Protein AF-B4XHA3-F1 (afdb_monomer)

Secondary structure (DSSP, 8-state):
----------S----------PPP------------------------TTSS--S-SS-GGGEEE-TTT--EEESS-HHHHHTTT-EEETTTTEEE-

pLDDT: mean 79.9, std 15.58, range [49.34, 96.81]

Solvent-accessible surface area (backbone atoms only — not comparable to full-atom values): 6945 Å² total; per-residue (Å²): 134,88,80,88,76,93,77,92,79,77,94,74,87,78,96,71,88,79,77,79,76,74,74,76,81,77,77,83,76,91,71,94,72,94,67,81,82,71,81,74,79,74,76,78,74,73,76,76,64,82,84,42,78,76,88,37,93,89,55,50,87,37,47,44,67,42,92,88,76,52,48,68,44,53,73,61,50,55,72,64,20,47,78,68,71,22,46,58,37,79,92,74,42,38,74,38,122

Sequence (97 aa):
HIGEMSFLQHSRCECRPKKDRTKPEKKSVRGKGKGQKRKRKKSRFKSWSVHCEPCSERRKHLFVQDPQTCKCSCKNTDSRCKARQLELNERTCRPLT

Foldseek 3Di:
DDDDDDDDDDPDDDDDDDPDPPPPPPPDPDDDDPDDPPPPPPPCPPPLVPPEDQLDDPQSVQWDADSPPRDIFGPDDQVNLVVVVFGQDGSRRDTHD

Organism: Rattus norvegicus (NCBI:txid10116)

Radius of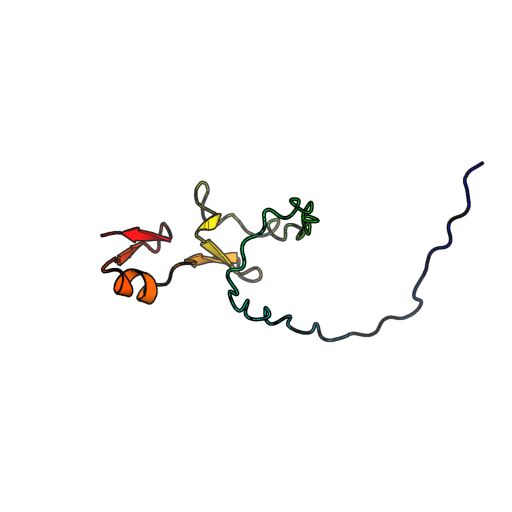 gyration: 21.66 Å; Cα contacts (8 Å, |Δi|>4): 63; chains: 1; bounding box: 41×42×60 Å

InterPro domains:
  IPR027928 Vascular endothelial growth factor, heparin-binding domain [PF14554] (50-94)
  IPR036841 Vascular endothelial growth factor, heparin-binding domain superfamily [G3DSA:2.10.160.10] (48-96)
  IPR036841 Vascular endothelial growth factor, heparin-binding domain superfamily [SSF57593] (48-94)
  IPR050507 Platelet-derived/Vascular endothelial growth factor [PTHR12025] (1-94)

Nearest PDB structures (foldseek):
  1kmx-assembly1_A  TM=9.328E-01  e=1.281E-06  Homo sapiens
  4deq-assembly1_A  TM=8.314E-01  e=2.223E-06  Homo sapiens
  2vgh-assembly1_A  TM=8.129E-01  e=1.427E-05  Homo sapiens
  1vgh-assembly1_A  TM=8.528E-01  e=3.494E-05  Homo sapiens

Structure (mmCIF, N/CA/C/O backbone):
data_AF-B4XHA3-F1
#
_entry.id   AF-B4XHA3-F1
#
loop_
_atom_site.group_PDB
_atom_site.id
_atom_site.type_symbol
_atom_site.label_atom_id
_atom_site.label_alt_id
_atom_site.label_comp_id
_atom_site.label_asym_id
_atom_site.label_entity_id
_atom_site.label_seq_id
_atom_site.pdbx_PDB_ins_code
_atom_site.Cartn_x
_atom_site.Cartn_y
_atom_site.Cartn_z
_atom_site.occupancy
_atom_site.B_iso_or_equiv
_atom_site.auth_seq_id
_atom_site.auth_comp_id
_atom_site.auth_asym_id
_atom_site.auth_atom_id
_atom_site.pdbx_PDB_model_num
ATOM 1 N N . HIS A 1 1 ? 32.297 -17.723 -38.277 1.00 68.56 1 HIS A N 1
ATOM 2 C CA . HIS A 1 1 ? 31.034 -17.888 -39.021 1.00 68.56 1 HIS A CA 1
ATOM 3 C C . HIS A 1 1 ? 29.891 -17.579 -38.063 1.00 68.56 1 HIS A C 1
ATOM 5 O O . HIS A 1 1 ? 29.814 -18.223 -37.023 1.00 68.56 1 HIS A O 1
ATOM 11 N N . ILE A 1 2 ? 29.093 -16.542 -38.321 1.00 73.62 2 ILE A N 1
ATOM 12 C CA . ILE A 1 2 ? 27.939 -16.210 -37.471 1.00 73.62 2 ILE A CA 1
ATOM 13 C C . ILE A 1 2 ? 26.798 -17.120 -37.929 1.00 73.62 2 ILE A C 1
ATOM 15 O O . ILE A 1 2 ? 26.415 -17.074 -39.092 1.00 73.62 2 ILE A O 1
ATOM 19 N N . GLY A 1 3 ? 26.339 -18.015 -37.052 1.00 78.44 3 GLY A N 1
ATOM 20 C CA . GLY A 1 3 ? 25.258 -18.950 -37.361 1.00 78.44 3 GLY A CA 1
ATOM 21 C C . GLY A 1 3 ? 23.927 -18.219 -37.498 1.00 78.44 3 GLY A C 1
ATOM 22 O O . GLY A 1 3 ? 23.569 -17.414 -36.638 1.00 78.44 3 GLY A O 1
ATOM 23 N N . GLU A 1 4 ? 23.206 -18.497 -38.577 1.00 80.25 4 GLU A N 1
ATOM 24 C CA . GLU A 1 4 ? 21.873 -17.956 -38.811 1.00 80.25 4 GLU A CA 1
ATOM 25 C C . GLU A 1 4 ? 20.887 -18.568 -37.802 1.00 80.25 4 GLU A C 1
ATOM 27 O O . GLU A 1 4 ? 20.823 -19.787 -37.631 1.00 80.25 4 GLU A O 1
ATOM 32 N N . MET A 1 5 ? 20.149 -17.723 -37.078 1.00 84.56 5 MET A N 1
ATOM 33 C CA . MET A 1 5 ? 19.128 -18.149 -36.117 1.00 84.56 5 MET A CA 1
ATOM 34 C C . MET A 1 5 ? 17.752 -17.740 -36.641 1.00 84.56 5 MET A C 1
ATOM 36 O O . MET A 1 5 ? 17.497 -16.554 -36.846 1.00 84.56 5 MET A O 1
ATOM 40 N N . SER A 1 6 ? 16.844 -18.702 -36.819 1.00 84.69 6 SER A N 1
ATOM 41 C CA . SER A 1 6 ? 15.468 -18.424 -37.245 1.00 84.69 6 SER A CA 1
ATOM 42 C C . SER A 1 6 ? 14.665 -17.759 -36.123 1.00 84.69 6 SER A C 1
ATOM 44 O O . SER A 1 6 ? 14.611 -18.279 -35.004 1.00 84.69 6 SER A O 1
ATOM 46 N N . PHE A 1 7 ? 13.988 -16.651 -36.425 1.00 86.50 7 PHE A N 1
ATOM 47 C CA . PHE A 1 7 ? 13.067 -15.979 -35.507 1.00 86.50 7 PHE A CA 1
ATOM 48 C C . PHE A 1 7 ? 11.610 -16.195 -35.929 1.00 86.50 7 PHE A C 1
ATOM 50 O O . PHE A 1 7 ? 11.284 -16.190 -37.113 1.00 86.50 7 PHE A O 1
ATOM 57 N N . LEU A 1 8 ? 10.720 -16.355 -34.946 1.00 88.62 8 LEU A N 1
ATOM 58 C CA . LEU A 1 8 ? 9.284 -16.457 -35.184 1.00 88.62 8 LEU A CA 1
ATOM 59 C C . LEU A 1 8 ? 8.657 -15.056 -35.163 1.00 88.62 8 LEU A C 1
ATOM 61 O O . LEU A 1 8 ? 8.415 -14.491 -34.095 1.00 88.62 8 LEU A O 1
ATOM 65 N N . GLN A 1 9 ? 8.392 -14.498 -36.342 1.00 89.44 9 GLN A N 1
ATOM 66 C CA . GLN A 1 9 ? 7.715 -13.212 -36.489 1.00 89.44 9 GLN A CA 1
ATOM 67 C C . GLN A 1 9 ? 6.217 -13.417 -36.723 1.00 89.44 9 GLN A C 1
ATOM 69 O O . GLN A 1 9 ? 5.807 -14.098 -37.660 1.00 89.44 9 GLN A O 1
ATOM 74 N N . HIS A 1 10 ? 5.385 -12.791 -35.892 1.00 92.38 10 HIS A N 1
ATOM 75 C CA . HIS A 1 10 ? 3.946 -12.736 -36.134 1.00 92.38 10 HIS A CA 1
ATOM 76 C C . HIS A 1 10 ? 3.619 -11.549 -37.042 1.00 92.38 10 HIS A C 1
ATOM 78 O O . HIS A 1 10 ? 4.074 -10.433 -36.798 1.00 92.38 10 HIS A O 1
ATOM 84 N N . SER A 1 11 ? 2.812 -11.786 -38.074 1.00 92.81 11 SER A N 1
ATOM 85 C CA . SER A 1 11 ? 2.349 -10.752 -39.008 1.00 92.81 11 SER A CA 1
ATOM 86 C C . SER A 1 11 ? 1.060 -10.060 -38.554 1.00 92.81 11 SER A C 1
ATOM 88 O O . SER A 1 11 ? 0.726 -8.994 -39.068 1.00 92.81 11 SER A O 1
ATOM 90 N N . ARG A 1 12 ? 0.322 -10.650 -37.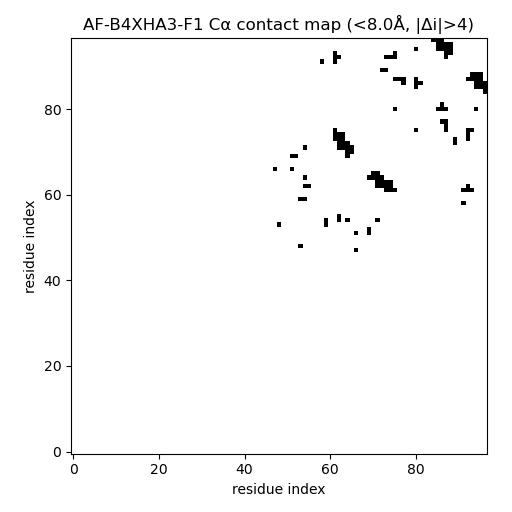602 1.00 92.31 12 ARG A N 1
ATOM 91 C CA . ARG A 1 12 ? -0.926 -10.118 -37.033 1.00 92.31 12 ARG A CA 1
ATOM 92 C C . ARG A 1 12 ? -1.065 -10.524 -35.567 1.00 92.31 12 ARG A C 1
ATOM 94 O O . ARG A 1 12 ? -0.556 -11.567 -35.158 1.00 92.31 12 ARG A O 1
ATOM 101 N N . CYS A 1 13 ? -1.775 -9.707 -34.794 1.00 90.50 13 CYS A N 1
ATOM 102 C CA . CYS A 1 13 ? -2.016 -9.913 -33.367 1.00 90.50 13 CYS A CA 1
ATOM 103 C C . CYS A 1 13 ? -3.514 -9.826 -33.062 1.00 90.50 13 CYS A C 1
ATOM 105 O O . CYS A 1 13 ? -4.229 -9.044 -33.682 1.00 90.50 13 CYS A O 1
ATOM 107 N N . GLU A 1 14 ? -3.959 -10.571 -32.052 1.00 90.50 14 GLU A N 1
ATOM 108 C CA . GLU A 1 14 ? -5.322 -10.508 -31.520 1.00 90.50 14 GLU A CA 1
ATOM 109 C C . GLU A 1 14 ? -5.285 -10.192 -30.021 1.00 90.50 14 GLU A C 1
ATOM 111 O O . GLU A 1 14 ? -4.453 -10.723 -29.275 1.00 90.50 14 GLU A O 1
ATOM 116 N N . CYS A 1 15 ? -6.207 -9.347 -29.557 1.00 89.31 15 CYS A N 1
ATOM 117 C CA . CYS A 1 15 ? -6.366 -9.051 -28.137 1.00 89.31 15 CYS A CA 1
ATOM 118 C C . CYS A 1 15 ? -6.967 -10.263 -27.415 1.00 89.31 15 CYS A C 1
ATOM 120 O O . CYS A 1 15 ? -8.119 -10.619 -27.646 1.00 89.31 15 CYS A O 1
ATOM 122 N N . ARG A 1 16 ? -6.206 -10.886 -26.505 1.00 86.69 16 ARG A N 1
ATOM 123 C CA . ARG A 1 16 ? -6.702 -11.979 -25.653 1.00 86.69 16 ARG A CA 1
ATOM 124 C C . ARG A 1 16 ? -6.814 -11.531 -24.195 1.00 86.69 16 ARG A C 1
ATOM 126 O O . ARG A 1 16 ? -5.828 -11.021 -23.653 1.00 86.69 16 ARG A O 1
ATOM 133 N N . PRO A 1 17 ? -7.964 -11.745 -23.528 1.00 86.62 17 PRO A N 1
ATOM 134 C CA . PRO A 1 17 ? -8.115 -11.405 -22.121 1.00 86.62 17 PRO A CA 1
ATOM 135 C C . PRO A 1 17 ? -7.149 -12.234 -21.271 1.00 86.62 17 PRO A C 1
ATOM 137 O O . PRO A 1 17 ? -7.001 -13.450 -21.435 1.00 86.62 17 PRO A O 1
ATOM 140 N N . LYS A 1 18 ? -6.462 -11.566 -20.342 1.00 81.44 18 LYS A N 1
ATOM 141 C CA . LYS A 1 18 ? -5.511 -12.220 -19.445 1.00 81.44 18 LYS A CA 1
ATOM 142 C C . LYS A 1 18 ? -6.291 -13.003 -18.394 1.00 81.44 18 LYS A C 1
ATOM 144 O O . LYS A 1 18 ? -6.938 -12.407 -17.542 1.00 81.44 18 LYS A O 1
ATOM 149 N N . LYS A 1 19 ? -6.209 -14.336 -18.436 1.00 77.50 19 LYS A N 1
ATOM 150 C CA . LYS A 1 19 ? -6.807 -15.193 -17.403 1.00 77.50 19 LYS A CA 1
ATOM 151 C C . LYS A 1 19 ? -6.224 -14.816 -16.041 1.00 77.50 19 LYS A C 1
ATOM 153 O O . LYS A 1 19 ? -5.007 -14.933 -15.846 1.00 77.50 19 LYS A O 1
ATOM 158 N N . ASP A 1 20 ? -7.083 -14.373 -15.127 1.00 62.94 20 ASP A N 1
ATOM 159 C CA . ASP A 1 20 ? -6.698 -14.144 -13.742 1.00 62.94 20 ASP A CA 1
ATOM 160 C C . ASP A 1 20 ? -6.234 -15.485 -13.170 1.00 62.94 20 ASP A C 1
ATOM 162 O O . ASP A 1 20 ? -6.977 -16.470 -13.117 1.00 62.94 20 ASP A O 1
ATOM 166 N N . ARG A 1 21 ? -4.940 -15.575 -12.859 1.00 64.06 21 ARG A N 1
ATOM 167 C CA . ARG A 1 21 ? -4.395 -16.744 -12.179 1.00 64.06 21 ARG A CA 1
ATOM 168 C C . ARG A 1 21 ? -4.792 -16.599 -10.719 1.00 64.06 21 ARG A C 1
ATOM 170 O O . ARG A 1 21 ? -3.956 -16.195 -9.908 1.00 64.06 21 ARG A O 1
ATOM 177 N N . THR A 1 22 ? -6.028 -16.976 -10.389 1.00 56.06 22 THR A N 1
ATOM 178 C CA . THR A 1 22 ? -6.385 -17.302 -9.012 1.00 56.06 22 THR A CA 1
ATOM 179 C C . THR A 1 22 ? -5.310 -18.252 -8.503 1.00 56.06 22 THR A C 1
ATOM 181 O O . THR A 1 22 ? -5.031 -19.301 -9.092 1.00 56.06 22 THR A O 1
ATOM 184 N N . LYS A 1 23 ? -4.579 -17.801 -7.478 1.00 57.03 2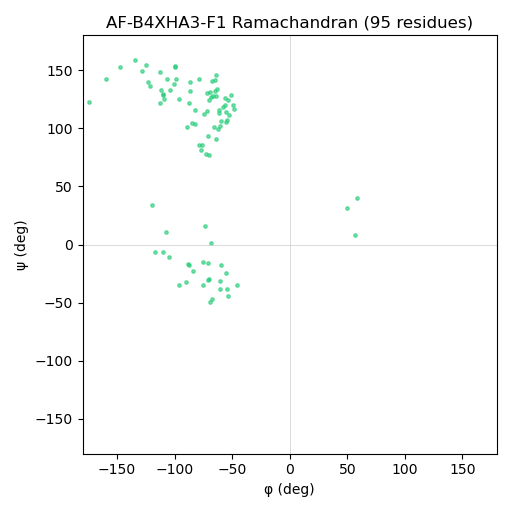3 LYS A N 1
ATOM 185 C CA . LYS A 1 23 ? -3.575 -18.620 -6.802 1.00 57.03 23 LYS A CA 1
ATOM 186 C C . LYS A 1 23 ? -4.257 -19.951 -6.482 1.00 57.03 23 LYS A C 1
ATOM 188 O O . LYS A 1 23 ? -5.234 -19.909 -5.739 1.00 57.03 23 LYS A O 1
ATOM 193 N N . PRO A 1 24 ? -3.770 -21.101 -6.983 1.00 51.47 24 PRO A N 1
ATOM 194 C CA . PRO A 1 24 ? -4.244 -22.366 -6.460 1.00 51.47 24 PRO A CA 1
ATOM 195 C C . PRO A 1 24 ? -3.981 -22.332 -4.958 1.00 51.47 24 PRO A C 1
ATOM 197 O O . PRO A 1 24 ? -2.847 -22.099 -4.518 1.00 51.47 24 PRO A O 1
ATOM 200 N N . GLU A 1 25 ? -5.059 -22.455 -4.192 1.00 56.31 25 GLU A N 1
ATOM 201 C CA . GLU A 1 25 ? -5.031 -22.545 -2.745 1.00 56.31 25 GLU A CA 1
ATOM 202 C C . GLU A 1 25 ? -4.051 -23.666 -2.389 1.00 56.31 25 GLU A C 1
ATOM 204 O O . GLU A 1 25 ? -4.245 -24.835 -2.734 1.00 56.31 25 GLU A O 1
ATOM 209 N N . LYS A 1 26 ? -2.908 -23.303 -1.801 1.00 57.09 26 LYS A N 1
ATOM 210 C CA . LYS A 1 26 ? -1.918 -24.291 -1.382 1.00 57.09 26 LYS A CA 1
ATOM 211 C C . LYS A 1 26 ? -2.492 -25.026 -0.180 1.00 57.09 26 LYS A C 1
ATOM 213 O O . LYS A 1 26 ? -2.291 -24.588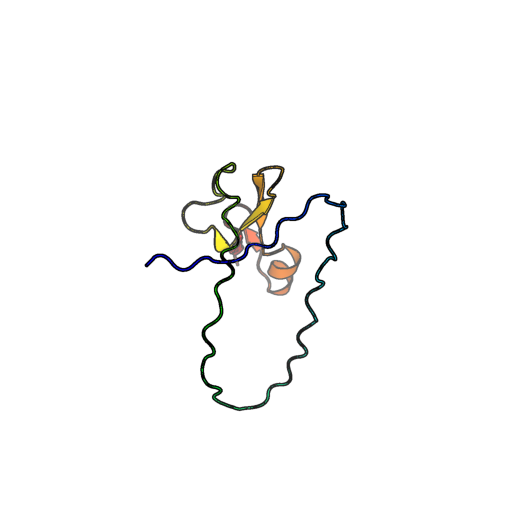 0.948 1.00 57.09 26 LYS A O 1
ATOM 218 N N . LYS A 1 27 ? -3.149 -26.160 -0.424 1.00 50.34 27 LYS A N 1
ATOM 219 C CA . LYS A 1 27 ? -3.410 -27.166 0.608 1.00 50.34 27 LYS A CA 1
ATOM 220 C C . LYS A 1 27 ? -2.063 -27.559 1.217 1.00 50.34 27 LYS A C 1
ATOM 222 O O . LYS A 1 27 ? -1.177 -28.069 0.527 1.00 50.34 27 LYS A O 1
ATOM 227 N N . SER A 1 28 ? -1.865 -27.241 2.492 1.00 49.34 28 SER A N 1
ATOM 228 C CA . SER A 1 28 ? -0.643 -27.562 3.221 1.00 49.34 28 SER A CA 1
ATOM 229 C C . SER A 1 28 ? -0.642 -29.042 3.595 1.00 49.34 28 SER A C 1
ATOM 231 O O . SER A 1 28 ? -1.034 -29.403 4.701 1.00 49.34 28 SER A O 1
ATOM 233 N N . VAL A 1 29 ? -0.184 -29.912 2.695 1.00 57.59 29 VAL A N 1
ATOM 234 C CA . VAL A 1 29 ? 0.195 -31.273 3.089 1.00 57.59 29 VAL A CA 1
ATOM 235 C C . VAL A 1 29 ? 1.637 -31.219 3.582 1.00 57.59 29 VAL A C 1
ATOM 237 O O . VAL A 1 29 ? 2.588 -31.037 2.821 1.00 57.59 29 VAL A O 1
ATOM 240 N N . ARG A 1 30 ? 1.783 -31.283 4.905 1.00 52.12 30 ARG A N 1
ATOM 241 C CA . ARG A 1 30 ? 3.055 -31.246 5.626 1.00 52.12 30 ARG A CA 1
ATOM 242 C C . ARG A 1 30 ? 3.693 -32.641 5.543 1.00 52.12 30 ARG A C 1
ATOM 244 O O . ARG A 1 30 ? 3.495 -33.463 6.423 1.00 52.12 30 ARG A O 1
ATOM 251 N N . GLY A 1 31 ? 4.436 -32.908 4.468 1.00 53.50 31 GLY A N 1
ATOM 252 C CA . GLY A 1 31 ? 5.250 -34.118 4.294 1.00 53.50 31 GLY A CA 1
ATOM 253 C C . GLY A 1 31 ? 6.742 -33.792 4.370 1.00 53.50 31 GLY A C 1
ATOM 254 O O . GLY A 1 31 ? 7.222 -32.904 3.666 1.00 53.50 31 GLY A O 1
ATOM 255 N N . LYS A 1 32 ? 7.472 -34.469 5.262 1.00 55.59 32 LYS A N 1
ATOM 256 C CA . LYS A 1 32 ? 8.914 -34.293 5.486 1.00 55.59 32 LYS A CA 1
ATOM 257 C C . LYS A 1 32 ? 9.719 -34.747 4.262 1.00 55.59 32 LYS A C 1
ATOM 259 O O . LYS A 1 32 ? 9.606 -35.883 3.828 1.00 55.59 32 LYS A O 1
ATOM 264 N N . GLY A 1 33 ? 10.601 -33.877 3.780 1.00 58.56 33 GLY A N 1
ATOM 265 C CA . GLY A 1 33 ? 11.676 -34.224 2.855 1.00 58.56 33 GLY A CA 1
ATOM 266 C C . GLY A 1 33 ? 12.569 -33.011 2.620 1.00 58.56 33 GLY A C 1
ATOM 267 O O . GLY A 1 33 ? 12.086 -31.954 2.212 1.00 58.56 33 GLY A O 1
ATOM 268 N N . LYS A 1 34 ? 13.874 -33.125 2.897 1.00 61.06 34 LYS A N 1
ATOM 269 C CA . LYS A 1 34 ? 14.861 -32.105 2.509 1.00 61.06 34 LYS A CA 1
ATOM 270 C C . LYS A 1 34 ? 15.076 -32.197 0.994 1.00 61.06 34 LYS A C 1
ATOM 272 O O . LYS A 1 34 ? 16.040 -32.787 0.527 1.00 61.06 34 LYS A O 1
ATOM 277 N N . GLY A 1 35 ? 14.136 -31.662 0.218 1.00 63.78 35 GLY A N 1
ATOM 278 C CA . GLY A 1 35 ? 14.281 -31.552 -1.231 1.00 63.78 35 GLY A CA 1
ATOM 279 C C . GLY A 1 35 ? 15.423 -30.598 -1.586 1.00 63.78 35 GLY A C 1
ATOM 280 O O . GLY A 1 35 ? 15.586 -29.558 -0.941 1.00 63.78 35 GLY A O 1
ATOM 281 N N . GLN A 1 36 ? 16.201 -30.922 -2.623 1.00 69.00 36 GLN A N 1
ATOM 282 C CA . GLN A 1 36 ? 17.169 -29.982 -3.191 1.00 69.00 36 GLN A CA 1
ATOM 283 C C . GLN A 1 36 ? 16.477 -28.647 -3.493 1.00 69.00 36 GLN A C 1
ATOM 285 O O . GLN A 1 36 ? 15.426 -28.593 -4.141 1.00 69.00 36 GLN A O 1
ATOM 290 N N . LYS A 1 37 ? 17.073 -27.554 -3.007 1.00 68.56 37 LYS A N 1
ATOM 291 C CA . LYS A 1 37 ? 16.585 -26.186 -3.191 1.00 68.56 37 LYS A CA 1
ATOM 292 C C . LYS A 1 37 ? 16.623 -25.840 -4.681 1.00 68.56 37 LYS A C 1
ATOM 294 O O . LYS A 1 37 ? 17.626 -25.338 -5.181 1.00 68.56 37 LYS A O 1
ATOM 299 N N . ARG A 1 38 ? 15.529 -26.103 -5.406 1.00 69.62 38 ARG A N 1
ATOM 300 C CA . ARG A 1 38 ? 15.385 -25.698 -6.812 1.00 69.62 38 ARG A CA 1
ATOM 301 C C . ARG A 1 38 ? 15.646 -24.193 -6.903 1.00 69.62 38 ARG A C 1
ATOM 303 O O . ARG A 1 38 ? 14.991 -23.412 -6.205 1.00 69.62 38 ARG A O 1
ATOM 310 N N . LYS A 1 39 ? 16.601 -23.771 -7.743 1.00 71.31 39 LYS A N 1
ATOM 311 C CA . LYS A 1 39 ? 16.831 -22.345 -8.014 1.00 71.31 39 LYS A CA 1
ATOM 312 C C . LYS A 1 39 ? 15.543 -21.769 -8.597 1.00 71.31 39 LYS A C 1
ATOM 314 O O . LYS A 1 39 ? 15.169 -22.050 -9.732 1.00 71.31 39 LYS A O 1
ATOM 319 N N . ARG A 1 40 ? 14.826 -20.981 -7.793 1.00 70.31 40 ARG A N 1
ATOM 320 C CA . ARG A 1 40 ? 13.633 -20.266 -8.241 1.00 70.31 40 ARG A CA 1
ATOM 321 C C . ARG A 1 40 ? 14.066 -19.309 -9.348 1.0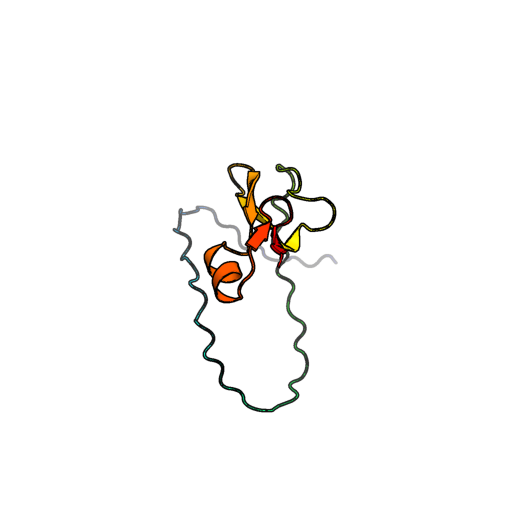0 70.31 40 ARG A C 1
ATOM 323 O O . ARG A 1 40 ? 14.813 -18.372 -9.076 1.00 70.31 40 ARG A O 1
ATOM 330 N N . LYS A 1 41 ? 13.575 -19.517 -10.575 1.00 66.75 41 LYS A N 1
ATOM 331 C CA . LYS A 1 41 ? 13.640 -18.512 -11.645 1.00 66.75 41 LYS A CA 1
ATOM 332 C C . LYS A 1 41 ? 12.971 -17.255 -11.081 1.00 66.75 41 LYS A C 1
ATOM 334 O O . LYS A 1 41 ? 11.760 -17.243 -10.849 1.00 66.75 41 LYS A O 1
ATOM 339 N N . LYS A 1 42 ? 13.768 -16.241 -10.727 1.00 59.25 42 LYS A N 1
ATOM 340 C CA . LYS A 1 42 ? 13.256 -14.961 -10.234 1.00 59.25 42 LYS A CA 1
ATOM 341 C C . LYS A 1 42 ? 12.527 -14.351 -11.419 1.00 59.25 42 LYS A C 1
ATOM 343 O O . LYS A 1 42 ? 13.171 -13.867 -12.343 1.00 59.25 42 LYS A O 1
ATOM 348 N N . SER A 1 43 ? 11.196 -14.448 -11.431 1.00 55.62 43 SER A N 1
ATOM 349 C CA . SER A 1 43 ? 10.387 -13.658 -12.348 1.00 55.62 43 SER A CA 1
ATOM 350 C C . SER A 1 43 ? 10.808 -12.221 -12.097 1.00 55.62 43 SER A C 1
ATOM 352 O O . SER A 1 43 ? 10.551 -11.675 -11.020 1.00 55.62 43 SER A O 1
ATOM 354 N N . ARG A 1 44 ? 11.552 -11.652 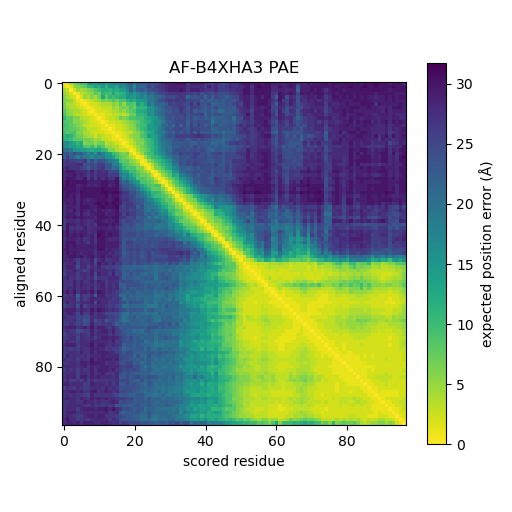-13.045 1.00 58.72 44 ARG A N 1
ATOM 355 C CA . ARG A 1 44 ? 11.875 -10.236 -13.070 1.00 58.72 44 ARG A CA 1
ATOM 356 C C . ARG A 1 44 ? 10.552 -9.554 -13.394 1.00 58.72 44 ARG A C 1
ATOM 358 O O . ARG A 1 44 ? 10.271 -9.262 -14.548 1.00 58.72 44 ARG A O 1
ATOM 365 N N . PHE A 1 45 ? 9.677 -9.456 -12.391 1.00 55.41 45 PHE A N 1
ATOM 366 C CA . PHE A 1 45 ? 8.495 -8.620 -12.467 1.00 55.41 45 PHE A CA 1
ATOM 367 C C . PHE A 1 45 ? 9.055 -7.219 -12.660 1.00 55.41 45 PHE A C 1
ATOM 369 O O . PHE A 1 45 ? 9.700 -6.667 -11.768 1.00 55.41 45 PHE A O 1
ATOM 376 N N . LYS A 1 46 ? 8.993 -6.785 -13.916 1.00 52.62 46 LYS A N 1
ATOM 377 C CA . LYS A 1 46 ? 9.596 -5.568 -14.430 1.00 52.62 46 LYS A CA 1
ATOM 378 C C . LYS A 1 46 ? 9.045 -4.425 -13.584 1.00 52.62 46 LYS A C 1
ATOM 380 O O . LYS A 1 46 ? 7.839 -4.360 -13.356 1.00 52.62 46 LYS A O 1
ATOM 385 N N . SER A 1 47 ? 9.948 -3.637 -13.010 1.00 55.22 47 SER A N 1
ATOM 386 C CA . SER A 1 47 ? 9.631 -2.592 -12.046 1.00 55.22 47 SER A CA 1
ATOM 387 C C . SER A 1 47 ? 8.737 -1.549 -12.707 1.00 55.22 47 SER A C 1
ATOM 389 O O . SER A 1 47 ? 9.219 -0.665 -13.403 1.00 55.22 47 SER A O 1
ATOM 391 N N . TRP A 1 48 ? 7.435 -1.643 -12.457 1.00 53.44 48 TRP A N 1
ATOM 392 C CA . TRP A 1 48 ? 6.472 -0.573 -12.730 1.00 53.44 48 TRP A CA 1
ATOM 393 C C . TRP A 1 48 ? 6.689 0.636 -11.793 1.00 53.44 48 TRP A C 1
ATOM 395 O O . TRP A 1 48 ? 5.988 1.633 -11.874 1.00 53.44 48 TRP A O 1
ATOM 405 N N . SER A 1 49 ? 7.689 0.577 -10.905 1.00 55.84 49 SER A N 1
ATOM 406 C CA . SER A 1 49 ? 8.021 1.617 -9.926 1.00 55.84 49 SER A CA 1
ATOM 407 C C . SER A 1 49 ? 8.687 2.864 -10.519 1.00 55.84 49 SER A C 1
ATOM 409 O O . SER A 1 49 ? 9.330 3.588 -9.771 1.00 55.84 49 SER A O 1
ATOM 411 N N . VAL A 1 50 ? 8.641 3.084 -11.836 1.00 59.00 50 VAL A N 1
ATOM 412 C CA . VAL A 1 50 ? 9.300 4.257 -12.442 1.00 59.00 50 VAL A CA 1
ATOM 413 C C . VAL A 1 50 ? 8.408 5.501 -12.361 1.00 59.00 50 VAL A C 1
ATOM 415 O O . VAL A 1 50 ? 8.924 6.608 -12.371 1.00 59.00 50 VAL A O 1
ATOM 418 N N . HIS A 1 51 ? 7.086 5.342 -12.234 1.00 73.50 51 HIS A N 1
ATOM 419 C CA . HIS A 1 51 ? 6.150 6.477 -12.258 1.00 73.50 51 HIS A CA 1
ATOM 420 C C . HIS A 1 51 ? 5.582 6.879 -10.895 1.00 73.50 51 HIS A C 1
ATOM 422 O O . HIS A 1 51 ? 4.972 7.936 -10.795 1.00 73.50 51 HIS A O 1
ATOM 428 N N . CYS A 1 52 ? 5.783 6.071 -9.854 1.00 84.38 52 CYS A N 1
ATOM 429 C CA . CYS A 1 52 ? 5.248 6.355 -8.528 1.00 84.38 52 CYS A CA 1
ATOM 430 C C . CYS A 1 52 ? 6.370 6.452 -7.498 1.00 84.38 52 CYS A C 1
ATOM 432 O O . CYS A 1 52 ? 7.253 5.589 -7.448 1.00 84.38 52 CYS A O 1
ATOM 434 N N . GLU A 1 53 ? 6.282 7.454 -6.627 1.00 86.44 53 GLU A N 1
ATOM 435 C CA . GLU A 1 53 ? 7.156 7.541 -5.465 1.00 86.44 53 GLU A CA 1
ATOM 436 C C . GLU A 1 53 ? 6.919 6.371 -4.497 1.00 86.44 53 GLU A C 1
ATOM 438 O O . GLU A 1 53 ? 5.787 5.899 -4.346 1.00 86.44 53 GLU A O 1
ATOM 443 N N . PRO A 1 54 ? 7.961 5.870 -3.810 1.00 89.94 54 PRO A N 1
ATOM 444 C CA . PRO A 1 54 ? 7.793 4.813 -2.826 1.00 89.94 54 PRO A CA 1
ATOM 445 C C . PRO A 1 54 ? 6.945 5.277 -1.632 1.00 89.94 54 PRO A C 1
ATOM 447 O O . PRO A 1 54 ? 7.273 6.263 -0.988 1.00 89.94 54 PRO A O 1
ATOM 450 N N . CYS A 1 55 ? 5.956 4.476 -1.226 1.00 90.19 55 CYS A N 1
ATOM 451 C CA . CYS A 1 55 ? 5.112 4.753 -0.049 1.00 90.19 55 CYS A CA 1
ATOM 452 C C . CYS A 1 55 ? 5.868 4.978 1.276 1.00 90.19 55 CYS A C 1
ATOM 454 O O . CYS A 1 55 ? 5.331 5.541 2.222 1.00 90.19 55 CYS A O 1
ATOM 456 N N . SER A 1 56 ? 7.081 4.439 1.401 1.00 89.12 56 SER A N 1
ATOM 457 C CA . SER A 1 56 ? 7.926 4.584 2.585 1.00 89.12 56 SER A CA 1
ATOM 458 C C . SER A 1 56 ? 9.373 4.306 2.213 1.00 89.12 56 SER A C 1
ATOM 460 O O . SER A 1 56 ? 9.659 3.374 1.465 1.00 89.12 56 SER A O 1
ATOM 462 N N . GLU A 1 57 ? 10.308 5.045 2.792 1.00 87.25 57 GLU A N 1
ATOM 463 C CA . GLU A 1 57 ? 11.732 4.880 2.509 1.00 87.25 57 GLU A CA 1
ATOM 464 C C . GLU A 1 57 ? 12.285 3.557 3.061 1.00 87.25 57 GLU A C 1
ATOM 466 O O . GLU A 1 57 ? 12.882 2.754 2.341 1.00 87.25 57 GLU A O 1
ATOM 471 N N . ARG A 1 58 ? 12.006 3.275 4.342 1.00 86.62 58 ARG A N 1
ATOM 472 C CA . ARG A 1 58 ? 12.520 2.092 5.056 1.00 86.62 58 ARG A CA 1
ATOM 473 C C . ARG A 1 58 ? 11.619 0.864 4.957 1.00 86.62 58 ARG A C 1
ATOM 475 O O . ARG A 1 58 ? 12.111 -0.260 5.015 1.00 86.62 58 ARG A O 1
ATOM 482 N N . ARG A 1 59 ? 10.294 1.034 4.883 1.00 87.25 59 ARG A N 1
ATOM 483 C CA . ARG A 1 59 ? 9.330 -0.059 5.145 1.00 87.25 59 ARG A CA 1
ATOM 484 C C . ARG A 1 59 ? 8.420 -0.388 3.960 1.00 87.25 59 ARG A C 1
ATOM 486 O O . ARG A 1 59 ? 7.307 -0.857 4.158 1.00 87.25 59 ARG A O 1
ATOM 493 N N . LYS A 1 60 ? 8.929 -0.257 2.728 1.00 89.81 60 LYS A N 1
ATOM 494 C CA . LYS A 1 60 ? 8.224 -0.546 1.453 1.00 89.81 60 LYS A CA 1
ATOM 495 C C . LYS A 1 60 ? 7.455 -1.870 1.441 1.00 89.81 60 LYS A C 1
ATOM 497 O O . LYS A 1 60 ? 6.396 -1.981 0.842 1.00 89.81 60 LYS A O 1
ATOM 502 N N . HIS A 1 61 ? 7.978 -2.892 2.116 1.00 90.06 61 HIS A N 1
ATOM 503 C CA . HIS A 1 61 ? 7.375 -4.222 2.134 1.00 90.06 61 HIS A CA 1
ATOM 504 C C . HIS A 1 61 ? 6.068 -4.318 2.939 1.00 90.06 61 HIS A C 1
ATOM 506 O O . HIS A 1 61 ? 5.370 -5.316 2.761 1.00 90.06 61 HIS A O 1
ATOM 512 N N . LEU A 1 62 ? 5.739 -3.347 3.799 1.00 93.88 62 LEU A N 1
ATOM 513 C CA . LEU A 1 62 ? 4.487 -3.322 4.573 1.00 93.88 62 LEU A CA 1
ATOM 514 C C . LEU A 1 62 ? 3.329 -2.657 3.820 1.00 93.88 62 LEU A C 1
ATOM 516 O O . LEU A 1 62 ? 2.172 -2.886 4.168 1.00 93.88 62 LEU A O 1
ATOM 520 N N . PHE A 1 63 ? 3.644 -1.895 2.776 1.00 94.25 63 PHE A N 1
ATOM 521 C CA . PHE A 1 63 ? 2.678 -1.168 1.966 1.00 94.25 63 PHE A CA 1
ATOM 522 C C . PHE A 1 63 ? 2.374 -1.924 0.669 1.00 94.25 63 PHE A C 1
ATOM 524 O O . PHE A 1 63 ? 3.191 -2.702 0.158 1.00 94.25 63 PHE A O 1
ATOM 531 N N . VAL A 1 64 ? 1.177 -1.699 0.147 1.00 93.31 64 VAL A N 1
ATOM 532 C CA . VAL A 1 64 ? 0.763 -2.003 -1.221 1.00 93.31 64 VAL A CA 1
ATOM 533 C C . VAL A 1 64 ? 0.561 -0.667 -1.915 1.00 93.31 64 VAL A C 1
ATOM 535 O O . VAL A 1 64 ? -0.053 0.229 -1.344 1.00 93.31 64 VAL A O 1
ATOM 538 N N . GLN A 1 65 ? 1.101 -0.529 -3.122 1.00 92.69 65 GLN A N 1
ATOM 539 C CA . GLN A 1 65 ? 0.895 0.656 -3.940 1.00 92.69 65 GLN A CA 1
ATOM 540 C C . GLN A 1 65 ? 0.018 0.296 -5.129 1.00 92.69 65 GLN A C 1
ATOM 542 O O . GLN A 1 65 ? 0.301 -0.677 -5.834 1.00 92.69 65 GLN A O 1
ATOM 547 N N . ASP A 1 66 ? -1.037 1.074 -5.329 1.00 88.50 66 ASP A N 1
ATOM 548 C CA . ASP A 1 66 ? -1.872 0.982 -6.514 1.00 88.50 66 ASP A CA 1
ATOM 549 C C . ASP A 1 66 ? -1.085 1.494 -7.739 1.00 88.50 66 ASP A C 1
ATOM 551 O O . ASP A 1 66 ? -0.565 2.611 -7.706 1.00 88.50 66 ASP A O 1
ATOM 555 N N . PRO A 1 67 ? -0.945 0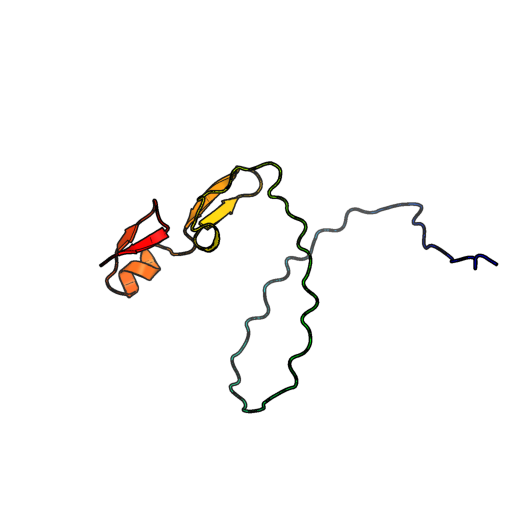.698 -8.814 1.00 85.25 67 PRO A N 1
ATOM 556 C CA . PRO A 1 67 ? -0.096 1.050 -9.951 1.00 85.25 67 PRO A CA 1
ATOM 557 C C . PRO A 1 67 ? -0.694 2.117 -10.878 1.00 85.25 67 PRO A C 1
ATOM 559 O O . PRO A 1 67 ? 0.037 2.642 -11.713 1.00 85.25 67 PRO A O 1
ATOM 562 N N . GLN A 1 68 ? -1.995 2.408 -10.780 1.00 84.88 68 GLN A N 1
ATOM 563 C CA . GLN A 1 68 ? -2.662 3.417 -11.609 1.00 84.88 68 GLN A CA 1
ATOM 564 C C . GLN A 1 68 ? -2.760 4.764 -10.889 1.00 84.88 68 GLN A C 1
ATOM 566 O O . GLN A 1 68 ? -2.660 5.807 -11.523 1.00 84.88 68 GLN A O 1
ATOM 571 N N . THR A 1 69 ? -2.942 4.746 -9.568 1.00 89.69 69 THR A N 1
ATOM 572 C CA . THR A 1 69 ? -3.188 5.948 -8.753 1.00 89.69 69 THR A CA 1
ATOM 573 C C . THR A 1 69 ? -2.028 6.315 -7.831 1.00 89.69 69 THR A C 1
ATOM 575 O O . THR A 1 69 ? -2.092 7.334 -7.148 1.00 89.69 69 THR A O 1
ATOM 578 N N . CYS A 1 70 ? -0.993 5.473 -7.754 1.00 89.50 70 CYS A N 1
ATOM 579 C CA . CYS A 1 70 ? 0.133 5.583 -6.823 1.00 89.50 70 CYS A CA 1
ATOM 580 C C . CYS A 1 70 ? -0.263 5.621 -5.333 1.00 89.50 70 CYS A C 1
ATOM 582 O O . CYS A 1 70 ? 0.604 5.830 -4.480 1.00 89.50 70 CYS A O 1
ATOM 584 N N . LYS A 1 71 ? -1.540 5.380 -4.995 1.00 92.62 71 LYS A N 1
ATOM 585 C CA . LYS A 1 71 ? -2.039 5.388 -3.617 1.00 92.62 71 LYS A CA 1
ATOM 586 C C . LYS A 1 71 ? -1.448 4.234 -2.821 1.00 92.62 71 LYS A C 1
ATOM 588 O O . LYS A 1 71 ? -1.328 3.111 -3.311 1.00 92.62 71 LYS A O 1
ATOM 593 N N . CYS A 1 72 ? -1.117 4.523 -1.572 1.00 93.44 72 CYS A N 1
ATOM 594 C CA . CYS A 1 72 ? -0.497 3.586 -0.653 1.00 93.44 72 CYS A CA 1
ATOM 595 C C . CYS A 1 72 ? -1.516 3.080 0.362 1.00 93.44 72 CYS A C 1
ATOM 597 O O . CYS A 1 72 ? -2.235 3.866 0.971 1.00 93.44 72 CYS A O 1
ATOM 599 N N . SER A 1 73 ? -1.546 1.770 0.571 1.00 94.81 73 SER A N 1
ATOM 600 C CA . SER A 1 73 ? -2.372 1.120 1.586 1.00 94.81 73 SER A CA 1
ATOM 601 C C . SER A 1 73 ? -1.566 0.084 2.366 1.00 94.81 73 SER A C 1
ATOM 603 O O . SER A 1 73 ? -0.515 -0.387 1.920 1.00 94.81 73 SER A O 1
ATOM 605 N N . CYS A 1 74 ? -2.029 -0.269 3.563 1.00 95.25 74 CYS A N 1
ATOM 606 C CA . CYS A 1 74 ? -1.365 -1.268 4.391 1.00 95.25 74 CYS A CA 1
ATOM 607 C C . CYS A 1 74 ? -1.676 -2.695 3.937 1.00 95.25 74 CYS A C 1
ATOM 609 O O . CYS A 1 74 ? -2.803 -3.033 3.590 1.00 95.25 74 CYS A O 1
ATOM 611 N N . LYS A 1 75 ? -0.675 -3.581 4.007 1.00 95.00 75 LYS A N 1
ATOM 612 C CA . LYS A 1 75 ? -0.900 -5.029 3.837 1.00 95.00 75 LYS A CA 1
ATOM 613 C C . LYS A 1 75 ? -1.657 -5.657 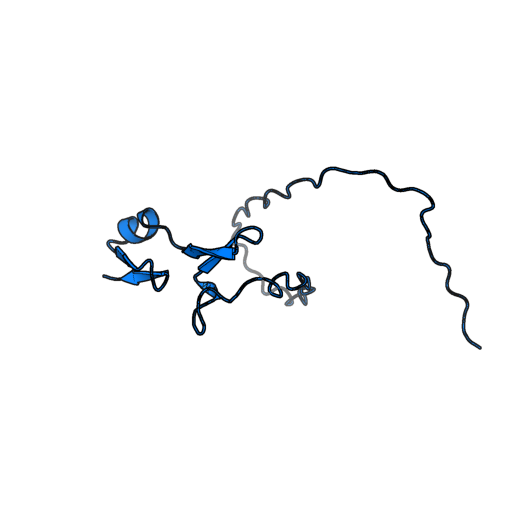4.999 1.00 95.00 75 LYS A C 1
ATOM 615 O O . LYS A 1 75 ? -2.304 -6.686 4.822 1.00 95.00 75 LYS A O 1
ATOM 620 N N . ASN A 1 76 ? -1.488 -5.101 6.194 1.00 94.56 76 ASN A N 1
ATOM 621 C CA . ASN A 1 76 ? -2.271 -5.493 7.354 1.00 94.56 76 ASN A CA 1
ATOM 622 C C . ASN A 1 76 ? -3.563 -4.685 7.360 1.00 94.56 76 ASN A C 1
ATOM 624 O O . ASN A 1 76 ? -3.534 -3.498 7.055 1.00 94.56 76 ASN A O 1
ATOM 628 N N . THR A 1 77 ? -4.659 -5.342 7.717 1.00 94.88 77 THR A N 1
ATOM 629 C CA . THR A 1 77 ? -5.961 -4.714 7.936 1.00 94.88 77 THR A CA 1
ATOM 630 C C . THR A 1 77 ? -6.192 -4.519 9.429 1.00 94.88 77 THR A C 1
ATOM 632 O O . THR A 1 77 ? -5.699 -5.314 10.237 1.00 94.88 77 THR A O 1
ATOM 635 N N . ASP A 1 78 ? -6.998 -3.527 9.797 1.00 94.94 78 ASP A N 1
ATOM 636 C CA . ASP A 1 78 ? -7.434 -3.313 11.181 1.00 94.94 78 ASP A CA 1
ATOM 637 C C . ASP A 1 78 ? -8.067 -4.552 11.789 1.00 94.94 78 ASP A C 1
ATOM 639 O O . ASP A 1 78 ? -7.713 -4.952 12.892 1.00 94.94 78 ASP A O 1
ATOM 643 N N . SER A 1 79 ? -8.933 -5.232 11.037 1.00 95.44 79 SER A N 1
ATOM 644 C CA . SER A 1 79 ? -9.568 -6.476 11.477 1.00 95.44 79 SER A CA 1
ATOM 645 C C . SER A 1 79 ? -8.549 -7.538 11.906 1.00 95.44 79 SER A C 1
ATOM 647 O O . SER A 1 79 ? -8.749 -8.234 12.901 1.00 95.44 79 SER A O 1
ATOM 649 N N . ARG A 1 80 ? -7.415 -7.636 11.202 1.00 94.88 80 ARG A N 1
ATOM 650 C CA . ARG A 1 80 ? -6.346 -8.588 11.519 1.00 94.88 80 ARG A CA 1
ATOM 651 C C . ARG A 1 80 ? -5.527 -8.165 12.737 1.00 94.88 80 ARG A C 1
ATOM 653 O O . ARG A 1 80 ? -5.065 -9.037 13.472 1.00 94.88 80 ARG A O 1
ATOM 660 N N . CYS A 1 81 ? -5.311 -6.865 12.932 1.00 95.81 81 CYS A N 1
ATOM 661 C CA . CYS A 1 81 ? -4.668 -6.354 14.142 1.00 95.81 81 CYS A CA 1
ATOM 662 C C . CYS A 1 81 ? -5.577 -6.562 15.360 1.00 95.81 81 CYS A C 1
ATOM 664 O O . CYS A 1 81 ? -5.134 -7.161 16.338 1.00 95.81 81 CYS A O 1
ATOM 666 N N . LYS A 1 82 ? -6.866 -6.217 15.252 1.00 96.06 82 LYS A N 1
ATOM 667 C CA . LYS A 1 82 ? -7.865 -6.371 16.320 1.00 96.06 82 LYS A CA 1
ATOM 668 C C . LYS A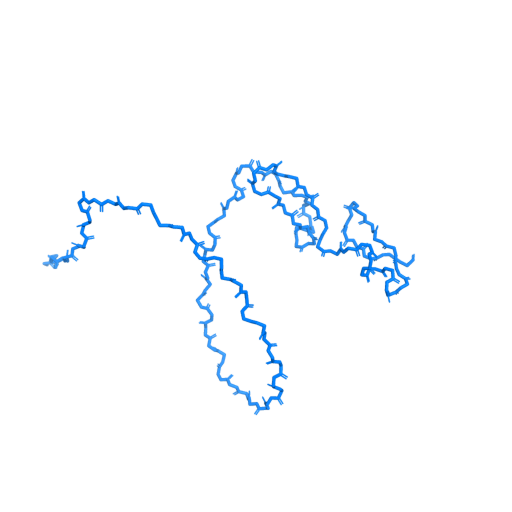 1 82 ? -8.044 -7.822 16.759 1.00 96.06 82 LYS A C 1
ATOM 670 O O . LYS A 1 82 ? -8.105 -8.091 17.952 1.00 96.06 82 LYS A O 1
ATOM 675 N N . ALA A 1 83 ? -8.000 -8.777 15.825 1.00 96.81 83 ALA A N 1
ATOM 676 C CA . ALA A 1 83 ? -8.000 -10.210 16.146 1.00 96.81 83 ALA A CA 1
ATOM 677 C C . ALA A 1 83 ? -6.811 -10.653 17.025 1.00 96.81 83 ALA A C 1
ATOM 679 O O . ALA A 1 83 ? -6.836 -11.733 17.609 1.00 96.81 83 ALA A O 1
ATOM 680 N N . ARG A 1 84 ? -5.755 -9.837 17.103 1.00 95.94 84 ARG A N 1
ATOM 681 C CA . ARG A 1 84 ? -4.572 -10.051 17.942 1.00 95.94 84 ARG A CA 1
ATOM 682 C C . ARG A 1 84 ? -4.514 -9.099 19.137 1.00 95.94 84 ARG A C 1
ATOM 684 O O . ARG A 1 84 ? -3.468 -9.052 19.771 1.00 95.94 84 ARG A O 1
ATOM 691 N N . GLN A 1 85 ? -5.595 -8.361 19.413 1.00 96.19 85 GLN A N 1
ATOM 692 C CA . GLN A 1 85 ? -5.648 -7.309 20.435 1.00 96.19 85 GLN A CA 1
ATOM 693 C C . GLN A 1 85 ? -4.609 -6.203 20.183 1.00 96.19 85 GLN A C 1
ATOM 695 O O . GLN A 1 85 ? -3.949 -5.734 21.099 1.00 96.19 85 GLN A O 1
ATOM 700 N N . LEU A 1 86 ? -4.429 -5.838 18.911 1.00 96.38 86 LEU A N 1
ATOM 701 C CA . LEU A 1 86 ? -3.524 -4.782 18.462 1.00 96.38 86 LEU A CA 1
ATOM 702 C C . LEU A 1 86 ? -4.299 -3.752 17.632 1.00 96.38 86 LEU A C 1
ATOM 704 O O . LEU A 1 86 ? -5.268 -4.090 16.949 1.00 96.38 86 LEU A O 1
ATOM 708 N N . GLU A 1 87 ? -3.799 -2.527 17.600 1.00 96.00 87 GLU A N 1
ATOM 709 C CA . GLU A 1 87 ? -4.257 -1.432 16.745 1.00 96.00 87 GLU A CA 1
ATOM 710 C C . GLU A 1 87 ? -3.347 -1.315 15.510 1.00 96.00 87 GLU A C 1
ATOM 712 O O . GLU A 1 87 ? -2.132 -1.530 15.583 1.00 96.00 87 GLU A O 1
ATOM 717 N N . LEU A 1 88 ? -3.899 -1.009 14.332 1.00 95.94 88 LEU A N 1
ATOM 718 C CA . LEU A 1 88 ? -3.079 -0.782 13.142 1.00 95.94 88 LEU A CA 1
ATOM 719 C C . LEU A 1 88 ? -2.656 0.686 13.073 1.00 95.94 88 LEU A C 1
ATOM 721 O O . LEU A 1 88 ? -3.473 1.587 12.952 1.00 95.94 88 LEU A O 1
ATOM 725 N N . ASN A 1 89 ? -1.352 0.938 13.042 1.00 93.94 89 ASN A N 1
ATOM 726 C CA . ASN A 1 89 ? -0.849 2.263 12.712 1.00 93.94 89 ASN A CA 1
ATOM 727 C C . ASN A 1 89 ? -0.821 2.439 11.189 1.00 93.94 89 ASN A C 1
ATOM 729 O O . ASN A 1 89 ? 0.092 1.934 10.533 1.00 93.94 89 ASN A O 1
ATOM 733 N N . GLU A 1 90 ? -1.775 3.181 10.631 1.00 90.62 90 GLU A N 1
ATOM 734 C CA . GLU A 1 90 ? -1.901 3.406 9.182 1.00 90.62 90 GLU A CA 1
ATOM 735 C C . GLU A 1 90 ? -0.675 4.090 8.556 1.00 90.62 90 GLU A C 1
ATOM 737 O O . GLU A 1 90 ? -0.296 3.791 7.424 1.00 90.62 90 GLU A O 1
ATOM 742 N N . ARG A 1 91 ? 0.021 4.955 9.309 1.00 90.38 91 ARG A N 1
ATOM 743 C CA . ARG A 1 91 ? 1.221 5.659 8.819 1.00 90.38 91 ARG A CA 1
ATOM 744 C C . ARG A 1 91 ? 2.424 4.737 8.647 1.00 90.38 91 ARG A C 1
ATOM 746 O O . ARG A 1 91 ? 3.296 4.995 7.824 1.00 90.38 91 ARG A O 1
ATOM 753 N N . THR A 1 92 ? 2.521 3.682 9.452 1.00 92.44 92 THR A N 1
ATOM 754 C CA . THR A 1 92 ? 3.683 2.774 9.459 1.00 92.44 92 THR A CA 1
ATOM 755 C C . THR A 1 92 ? 3.345 1.340 9.060 1.00 92.44 92 THR A C 1
ATOM 757 O O . THR A 1 92 ? 4.256 0.515 8.929 1.00 92.44 92 THR A O 1
ATOM 760 N N . CYS A 1 93 ? 2.055 1.047 8.885 1.00 94.94 93 CYS A N 1
ATOM 761 C CA . CYS A 1 93 ? 1.456 -0.268 8.682 1.00 94.94 93 CYS A CA 1
ATOM 762 C C . CYS A 1 93 ? 1.905 -1.318 9.705 1.00 94.94 93 CYS A C 1
ATOM 764 O O . CYS A 1 93 ? 2.029 -2.510 9.389 1.00 94.94 93 CYS A O 1
ATOM 766 N N . ARG A 1 94 ? 2.189 -0.874 10.936 1.00 94.88 94 ARG A N 1
ATOM 767 C CA . ARG A 1 94 ? 2.584 -1.744 12.043 1.00 94.88 94 ARG A CA 1
ATOM 768 C C . ARG A 1 94 ? 1.410 -2.003 12.977 1.00 94.88 94 ARG A C 1
ATOM 770 O O . ARG A 1 94 ? 0.711 -1.056 13.315 1.00 94.88 94 ARG A O 1
ATOM 777 N N . PRO A 1 95 ? 1.240 -3.251 13.433 1.00 93.25 95 PRO A N 1
ATOM 778 C CA . PRO A 1 95 ? 0.457 -3.523 14.625 1.00 93.25 95 PRO A CA 1
ATOM 779 C C . PRO A 1 95 ? 1.143 -2.869 15.831 1.00 93.25 95 PRO A C 1
ATOM 781 O O . PRO A 1 95 ? 2.344 -3.080 16.030 1.00 93.25 95 PRO A O 1
ATOM 784 N N . LEU A 1 96 ? 0.397 -2.082 16.591 1.00 91.12 96 LEU A N 1
ATOM 785 C CA . LEU A 1 96 ? 0.770 -1.521 17.885 1.00 91.12 96 LEU A CA 1
ATOM 786 C C . LEU A 1 96 ? -0.109 -2.159 18.960 1.00 91.12 96 LEU A C 1
ATOM 788 O O . LEU A 1 96 ? -1.229 -2.565 18.669 1.00 91.12 96 LEU A O 1
ATOM 792 N N . THR A 1 97 ? 0.432 -2.302 20.162 1.00 84.94 97 THR A N 1
ATOM 793 C CA . THR A 1 97 ? -0.325 -2.700 21.356 1.00 84.94 97 THR A CA 1
ATOM 794 C C . THR A 1 97 ? -1.106 -1.525 21.898 1.00 84.94 97 THR A C 1
ATOM 796 O O . THR A 1 97 ? -0.490 -0.434 21.931 1.00 84.94 97 THR A O 1
#

Mean predicted aligned error: 17.33 Å